Protein AF-A0A9D6V8T8-F1 (afdb_monomer)

Foldseek 3Di:
DDCPDPQVVLLVVLLVVLVVVLVVLVVVLVPDDPVSVVVSVVSNVVSVVVNVCSVVVCWGDDDPRDDTDNDPPDDPPVPVPVPPDDD

Structure (mmCIF, N/CA/C/O backbone):
data_AF-A0A9D6V8T8-F1
#
_entry.id   AF-A0A9D6V8T8-F1
#
loop_
_atom_site.group_PDB
_atom_site.id
_atom_site.type_symbol
_atom_site.label_atom_id
_atom_site.label_alt_id
_atom_site.label_comp_id
_atom_site.label_asym_id
_atom_site.label_entity_id
_atom_site.label_seq_id
_atom_site.pdbx_PDB_ins_code
_atom_site.Cartn_x
_atom_site.Cartn_y
_atom_site.Cartn_z
_atom_site.occupancy
_atom_site.B_iso_or_equiv
_atom_site.auth_seq_id
_atom_site.auth_comp_id
_atom_site.auth_asym_id
_atom_site.auth_atom_id
_atom_site.pdbx_PDB_model_num
ATOM 1 N N . MET A 1 1 ? -30.009 -3.162 16.020 1.00 39.19 1 MET A N 1
ATOM 2 C CA . MET A 1 1 ? -29.250 -2.832 14.794 1.00 39.19 1 MET A CA 1
ATOM 3 C C . MET A 1 1 ? -27.785 -2.763 15.172 1.00 39.19 1 MET A C 1
ATOM 5 O O . MET A 1 1 ? -27.442 -1.991 16.055 1.00 39.19 1 MET A O 1
ATOM 9 N N . LYS A 1 2 ? -26.959 -3.653 14.616 1.00 43.72 2 LYS A N 1
ATOM 10 C CA . LYS A 1 2 ? -25.527 -3.720 14.921 1.00 43.72 2 LYS A CA 1
ATOM 11 C C . LYS A 1 2 ? -24.843 -2.504 14.298 1.00 43.72 2 LYS A C 1
ATOM 13 O O . LYS A 1 2 ? -24.794 -2.408 13.077 1.00 43.72 2 LYS A O 1
ATOM 18 N N . ILE A 1 3 ? -24.301 -1.620 15.128 1.00 47.66 3 ILE A N 1
ATOM 19 C CA . ILE A 1 3 ? -23.223 -0.714 14.731 1.00 47.66 3 ILE A CA 1
ATOM 20 C C . ILE A 1 3 ? -21.993 -1.620 14.541 1.00 47.66 3 ILE A C 1
ATOM 22 O O . ILE A 1 3 ? -21.163 -1.749 15.431 1.00 47.66 3 ILE A O 1
ATOM 26 N N . ILE A 1 4 ? -21.949 -2.362 13.427 1.00 51.72 4 ILE A N 1
ATOM 27 C CA . ILE A 1 4 ? -20.678 -2.791 12.828 1.00 51.72 4 ILE A CA 1
ATOM 28 C C . ILE A 1 4 ? -20.079 -1.463 12.397 1.00 51.72 4 ILE A C 1
ATOM 30 O O . ILE 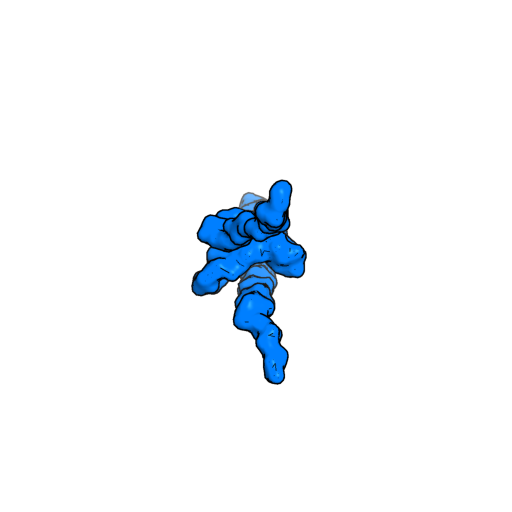A 1 4 ? -20.590 -0.795 11.499 1.00 51.72 4 ILE A O 1
ATOM 34 N N . SER A 1 5 ? -19.199 -0.985 13.264 1.00 63.41 5 SER A N 1
ATOM 35 C CA . SER A 1 5 ? -18.886 0.421 13.459 1.00 63.41 5 SER A CA 1
ATOM 36 C C . SER A 1 5 ? -18.350 1.022 12.168 1.00 63.41 5 SER A C 1
ATOM 38 O O . SER A 1 5 ? -17.600 0.367 11.450 1.00 63.41 5 SER A O 1
ATOM 40 N N . ASP A 1 6 ? -18.698 2.275 11.881 1.00 74.56 6 ASP A N 1
ATOM 41 C CA . ASP A 1 6 ? -18.083 3.107 10.833 1.00 74.56 6 ASP A CA 1
ATOM 42 C C . ASP A 1 6 ? -16.548 2.913 10.770 1.00 74.56 6 ASP A C 1
ATOM 44 O O . ASP A 1 6 ? -15.941 2.868 9.702 1.00 74.56 6 ASP A O 1
ATOM 48 N N . TYR A 1 7 ? -15.933 2.643 11.924 1.00 74.12 7 TYR A N 1
ATOM 49 C CA . TYR A 1 7 ? -14.540 2.237 12.066 1.00 74.12 7 TYR A CA 1
ATOM 50 C C . TYR A 1 7 ? -14.143 0.936 11.338 1.00 74.12 7 TYR A C 1
ATOM 52 O O . TYR A 1 7 ? -13.160 0.926 10.604 1.00 74.12 7 TYR A O 1
ATOM 60 N N . GLU A 1 8 ? -14.879 -0.165 11.514 1.00 78.50 8 GLU A N 1
ATOM 61 C CA . GLU A 1 8 ? -14.565 -1.456 10.878 1.00 78.50 8 GLU A CA 1
ATOM 62 C C . GLU A 1 8 ? -14.669 -1.358 9.352 1.00 78.50 8 GLU A C 1
ATOM 64 O O . GLU A 1 8 ? -13.839 -1.912 8.631 1.00 78.50 8 GLU A O 1
ATOM 69 N N . SER A 1 9 ? -15.639 -0.581 8.859 1.00 82.69 9 SER A N 1
ATOM 70 C CA . SER A 1 9 ? -15.797 -0.310 7.425 1.00 82.69 9 SER A CA 1
ATOM 71 C C . SER A 1 9 ? -14.640 0.527 6.867 1.00 82.69 9 SER A C 1
ATOM 73 O O . SER A 1 9 ? -14.147 0.243 5.775 1.00 82.69 9 SER A O 1
ATOM 75 N N . LYS A 1 10 ? -14.155 1.520 7.625 1.00 81.06 10 LYS A N 1
ATOM 76 C CA . LYS A 1 10 ? -12.965 2.310 7.263 1.00 81.06 10 LYS A CA 1
ATOM 77 C C . LYS A 1 10 ? -11.696 1.462 7.236 1.00 81.06 10 LYS A C 1
ATOM 79 O O . LYS A 1 10 ? -10.915 1.564 6.292 1.00 81.06 10 LYS A O 1
ATOM 84 N N . VAL A 1 11 ? -11.511 0.593 8.231 1.00 83.25 11 VAL A N 1
ATOM 85 C CA . VAL A 1 11 ? -10.385 -0.352 8.280 1.00 83.25 11 VAL A CA 1
ATOM 86 C C . VAL A 1 11 ? -10.406 -1.286 7.068 1.00 83.25 11 VAL A C 1
ATOM 88 O O . VAL A 1 11 ? -9.383 -1.440 6.402 1.00 83.25 11 VAL A O 1
ATOM 91 N N . ASP A 1 12 ? -11.559 -1.872 6.738 1.00 86.19 12 ASP A N 1
ATOM 92 C CA . ASP A 1 12 ? -11.693 -2.747 5.567 1.00 86.19 12 ASP A CA 1
ATOM 93 C C . ASP A 1 12 ? -11.432 -1.994 4.248 1.00 86.19 12 ASP A C 1
ATOM 95 O O . ASP A 1 12 ? -10.735 -2.497 3.362 1.00 86.19 12 ASP A O 1
ATOM 99 N N . GLY A 1 13 ? -11.914 -0.751 4.135 1.00 86.50 13 GLY A N 1
ATOM 100 C CA . GLY A 1 13 ? -11.637 0.131 2.998 1.00 86.50 13 GLY A CA 1
ATOM 101 C C . GLY A 1 13 ? -10.144 0.413 2.805 1.00 86.50 13 GLY A C 1
ATOM 102 O O . GLY A 1 13 ? -9.625 0.266 1.697 1.00 86.50 13 GLY A O 1
ATOM 103 N N . LEU A 1 14 ? -9.432 0.745 3.884 1.00 85.62 14 LEU A N 1
ATOM 104 C CA . LEU A 1 14 ? -7.981 0.959 3.870 1.00 85.62 14 LEU A CA 1
ATOM 105 C C . LEU A 1 14 ? -7.209 -0.301 3.470 1.00 85.62 14 LEU A C 1
ATOM 107 O O . LEU A 1 14 ? -6.332 -0.250 2.608 1.00 85.62 14 LEU A O 1
ATOM 111 N N . ILE A 1 15 ? -7.574 -1.453 4.037 1.00 88.69 15 ILE A N 1
ATOM 112 C CA . ILE A 1 15 ? -6.950 -2.738 3.699 1.00 88.69 15 ILE A CA 1
ATOM 113 C C . ILE A 1 15 ? -7.116 -3.045 2.206 1.00 88.69 15 ILE A C 1
ATOM 115 O O . ILE A 1 15 ? -6.162 -3.485 1.561 1.00 88.69 15 ILE A O 1
ATOM 119 N N . LYS A 1 16 ? -8.301 -2.791 1.635 1.00 90.81 16 LYS A N 1
ATOM 120 C CA . LYS A 1 16 ? -8.556 -2.961 0.196 1.00 90.81 16 LYS A CA 1
ATOM 121 C C . LYS A 1 16 ? -7.695 -2.030 -0.656 1.00 90.81 16 LYS A C 1
ATOM 123 O O . LYS A 1 16 ? -7.109 -2.502 -1.629 1.00 90.81 16 LYS A O 1
ATOM 128 N N . LYS A 1 17 ? -7.567 -0.753 -0.276 1.00 90.19 17 LYS A N 1
ATOM 129 C CA . LYS A 1 17 ? -6.701 0.220 -0.967 1.00 90.19 17 LYS A CA 1
ATOM 130 C C . LYS A 1 17 ? -5.238 -0.235 -0.971 1.00 90.19 17 LYS A C 1
ATOM 132 O O . LYS A 1 17 ? -4.619 -0.283 -2.032 1.00 90.19 17 LYS A O 1
ATOM 137 N N . TRP A 1 18 ? -4.698 -0.651 0.177 1.00 92.19 18 TRP A N 1
ATOM 138 C CA . TRP A 1 18 ? -3.318 -1.145 0.242 1.00 92.19 18 TRP A CA 1
ATOM 139 C C . TRP A 1 18 ? -3.110 -2.438 -0.536 1.00 92.19 18 TRP A C 1
ATOM 141 O O . TRP A 1 18 ? -2.090 -2.571 -1.202 1.00 92.19 18 TRP A O 1
ATOM 151 N N . ASN A 1 19 ? -4.063 -3.373 -0.507 1.00 93.94 19 ASN A N 1
ATOM 152 C CA . ASN A 1 19 ? -3.970 -4.587 -1.321 1.00 93.94 19 ASN A CA 1
ATOM 153 C C . ASN A 1 19 ? -3.925 -4.253 -2.820 1.00 93.94 19 ASN A C 1
ATOM 155 O O . ASN A 1 19 ? -3.056 -4.765 -3.522 1.00 93.94 19 ASN A O 1
ATOM 159 N N . ALA A 1 20 ? -4.791 -3.350 -3.293 1.00 94.94 20 ALA A N 1
ATOM 160 C CA . ALA A 1 20 ? -4.783 -2.905 -4.685 1.00 94.94 20 ALA A CA 1
ATOM 161 C C . ALA A 1 20 ? -3.442 -2.253 -5.067 1.00 94.94 20 ALA A C 1
ATOM 163 O O . ALA A 1 20 ? -2.868 -2.578 -6.107 1.00 94.94 20 ALA A O 1
ATOM 164 N N . ARG A 1 21 ? -2.893 -1.400 -4.192 1.00 94.44 21 ARG A N 1
ATOM 165 C CA . ARG A 1 21 ? -1.588 -0.766 -4.415 1.00 94.44 21 ARG A CA 1
ATOM 166 C C . ARG A 1 21 ? -0.441 -1.779 -4.425 1.00 94.44 21 ARG A C 1
ATOM 168 O O . ARG A 1 21 ? 0.426 -1.705 -5.287 1.00 94.44 21 ARG A O 1
ATOM 175 N N . ILE A 1 22 ? -0.442 -2.761 -3.520 1.00 95.31 22 ILE A N 1
ATOM 176 C CA . ILE A 1 22 ? 0.554 -3.846 -3.509 1.00 95.31 22 ILE A CA 1
ATOM 177 C C . ILE A 1 22 ? 0.524 -4.618 -4.835 1.00 95.31 22 ILE A C 1
ATOM 179 O O . ILE A 1 22 ? 1.582 -4.910 -5.396 1.00 95.31 22 ILE A O 1
ATOM 183 N N . GLU A 1 23 ? -0.661 -4.946 -5.353 1.00 96.69 23 GLU A N 1
ATOM 184 C CA . GLU A 1 23 ? -0.805 -5.645 -6.635 1.00 96.69 23 GLU A CA 1
ATOM 185 C C . GLU A 1 23 ? -0.288 -4.818 -7.819 1.00 96.69 23 GLU A C 1
ATOM 187 O O . GLU A 1 23 ? 0.369 -5.363 -8.713 1.00 96.69 23 GLU A O 1
ATOM 192 N N . GLU A 1 24 ? -0.553 -3.512 -7.821 1.00 96.25 24 GLU A N 1
ATOM 193 C CA . GLU A 1 24 ? -0.045 -2.569 -8.817 1.00 96.25 24 GLU A CA 1
ATOM 194 C C . GLU A 1 24 ? 1.489 -2.504 -8.795 1.00 96.25 24 GLU A C 1
ATOM 196 O O . GLU A 1 24 ? 2.126 -2.830 -9.798 1.00 96.25 24 GLU A O 1
ATOM 201 N N . LEU A 1 25 ? 2.095 -2.2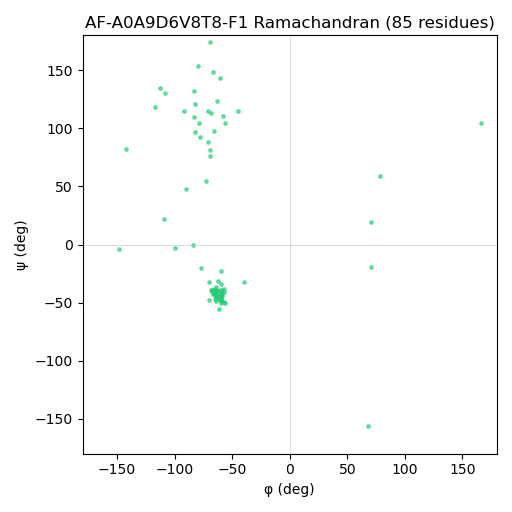19 -7.638 1.00 95.19 25 LEU A N 1
ATOM 202 C CA . LEU A 1 25 ? 3.554 -2.164 -7.473 1.00 95.19 25 LEU A CA 1
ATOM 203 C C . LEU A 1 25 ? 4.220 -3.497 -7.836 1.00 95.19 25 LEU A C 1
ATOM 205 O O . LEU A 1 25 ? 5.264 -3.537 -8.488 1.00 95.19 25 LEU A O 1
ATOM 209 N N . THR A 1 26 ? 3.593 -4.616 -7.462 1.00 95.00 26 THR A N 1
ATOM 210 C CA . THR A 1 26 ? 4.079 -5.954 -7.821 1.00 95.00 26 THR A CA 1
ATOM 211 C C . THR A 1 26 ? 4.108 -6.130 -9.337 1.00 95.00 26 THR A C 1
ATOM 213 O O . THR A 1 26 ? 5.049 -6.722 -9.870 1.00 95.00 26 THR A O 1
ATOM 216 N N . ARG A 1 27 ? 3.107 -5.610 -10.055 1.00 96.31 27 ARG A N 1
ATOM 217 C CA . ARG A 1 27 ? 3.032 -5.666 -11.518 1.00 96.31 27 ARG A CA 1
ATOM 218 C C . ARG A 1 27 ? 4.075 -4.765 -12.170 1.00 96.31 27 ARG A C 1
ATOM 220 O O . ARG A 1 2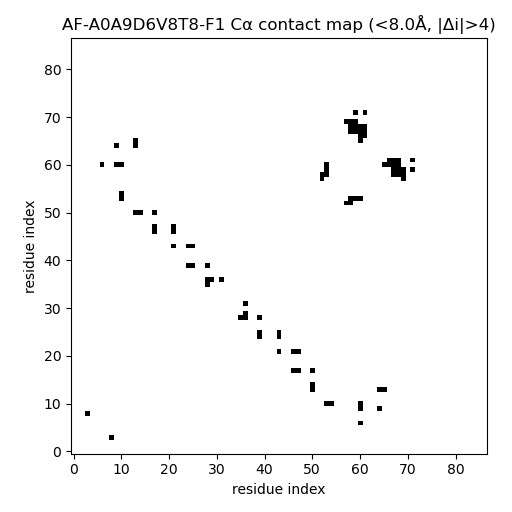7 ? 4.790 -5.238 -13.050 1.00 96.31 27 ARG A O 1
ATOM 227 N N . GLU A 1 28 ? 4.197 -3.522 -11.718 1.00 94.19 28 GLU A N 1
ATOM 228 C CA . GLU A 1 28 ? 5.181 -2.562 -12.230 1.00 94.19 28 GLU A CA 1
ATOM 229 C C . GLU A 1 28 ? 6.621 -3.058 -12.035 1.00 94.19 28 GLU A C 1
ATOM 231 O O . GLU A 1 28 ? 7.441 -3.001 -12.956 1.00 94.19 28 GLU A O 1
ATOM 236 N N . SER A 1 29 ? 6.911 -3.662 -10.878 1.00 94.50 29 SER A N 1
ATOM 237 C CA . SER A 1 29 ? 8.249 -4.169 -10.551 1.00 94.50 29 SER A CA 1
ATOM 238 C C . SER A 1 29 ? 8.770 -5.229 -11.529 1.00 94.50 29 SER A C 1
ATOM 240 O O . SER A 1 29 ? 9.984 -5.403 -11.670 1.00 94.50 29 SER A O 1
ATOM 242 N N . ARG A 1 30 ? 7.881 -5.922 -12.259 1.00 94.44 30 ARG A N 1
ATOM 243 C CA . ARG A 1 30 ? 8.258 -6.944 -13.254 1.00 94.44 30 ARG A CA 1
ATOM 244 C C . ARG A 1 30 ? 9.085 -6.362 -14.395 1.00 94.44 30 ARG A C 1
ATOM 246 O O . ARG A 1 30 ? 9.947 -7.062 -14.923 1.00 94.44 30 ARG A O 1
ATOM 253 N N . HIS A 1 31 ? 8.844 -5.099 -14.735 1.00 93.44 31 HIS A N 1
ATOM 254 C CA . HIS A 1 31 ? 9.514 -4.394 -15.827 1.00 93.44 31 HIS A CA 1
ATOM 255 C C . HIS A 1 31 ? 10.654 -3.487 -15.345 1.00 93.44 31 HIS A C 1
ATOM 257 O O . HIS A 1 31 ? 11.360 -2.896 -16.159 1.00 93.44 31 HIS A O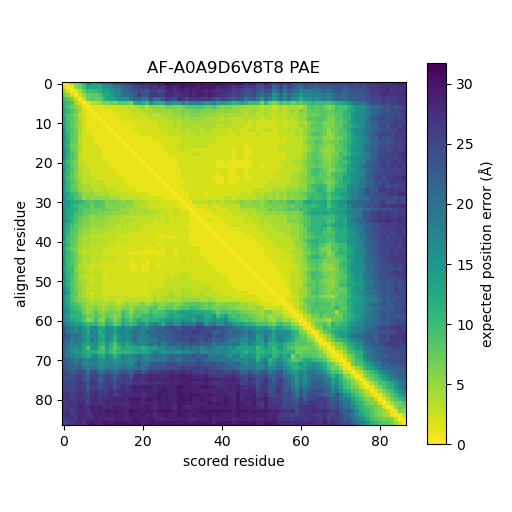 1
ATOM 263 N N . ALA A 1 32 ? 10.857 -3.387 -14.032 1.00 93.50 32 ALA A N 1
ATOM 264 C CA . ALA A 1 32 ? 11.868 -2.526 -13.448 1.00 93.50 32 ALA A CA 1
ATOM 265 C C . ALA A 1 32 ? 13.275 -3.142 -13.508 1.00 93.50 32 ALA A C 1
ATOM 267 O O . ALA A 1 32 ? 13.464 -4.364 -13.482 1.00 93.50 32 ALA A O 1
ATOM 268 N N . ASN A 1 33 ? 14.285 -2.273 -13.519 1.00 94.88 33 ASN A N 1
ATOM 269 C CA . ASN A 1 33 ? 15.672 -2.667 -13.277 1.00 94.88 33 ASN A CA 1
ATOM 270 C C . ASN A 1 33 ? 15.874 -3.080 -11.799 1.00 94.88 33 ASN A C 1
ATOM 272 O O . ASN A 1 33 ? 14.961 -2.977 -10.980 1.00 94.88 33 ASN A O 1
ATOM 276 N N . GLN A 1 34 ? 17.063 -3.574 -11.436 1.00 93.75 34 GLN A N 1
ATOM 277 C CA . GLN A 1 34 ? 17.325 -4.055 -10.069 1.00 93.75 34 GLN A CA 1
ATOM 278 C C . GLN A 1 34 ? 17.082 -2.992 -8.985 1.00 93.75 34 GLN A C 1
ATOM 280 O O . GLN A 1 34 ? 16.506 -3.308 -7.946 1.00 93.75 34 GLN A O 1
ATOM 285 N N . GLU A 1 35 ? 17.480 -1.742 -9.225 1.00 94.25 35 GLU A N 1
ATOM 286 C CA . GLU A 1 35 ? 17.266 -0.652 -8.269 1.00 94.25 35 GLU A CA 1
ATOM 287 C C . GLU A 1 35 ? 15.774 -0.332 -8.106 1.00 94.25 35 GLU A C 1
ATOM 289 O O . GLU A 1 35 ? 15.286 -0.192 -6.986 1.00 94.25 35 GLU A O 1
ATOM 294 N N . GLY A 1 36 ? 15.024 -0.293 -9.210 1.00 92.38 36 GLY A N 1
ATOM 295 C CA . GLY A 1 36 ? 13.576 -0.115 -9.189 1.00 92.38 36 GLY A CA 1
ATOM 296 C C . GLY A 1 36 ? 12.879 -1.251 -8.446 1.00 92.38 36 GLY A C 1
ATOM 297 O O . GLY A 1 36 ? 12.055 -0.994 -7.576 1.00 92.38 36 GLY A O 1
ATOM 298 N N . LYS A 1 37 ? 13.273 -2.509 -8.691 1.00 93.06 37 LYS A N 1
ATOM 299 C CA . LYS A 1 37 ? 12.756 -3.671 -7.946 1.00 93.06 37 LYS A CA 1
ATOM 300 C C . LYS A 1 37 ? 12.973 -3.544 -6.439 1.00 93.06 37 LYS A C 1
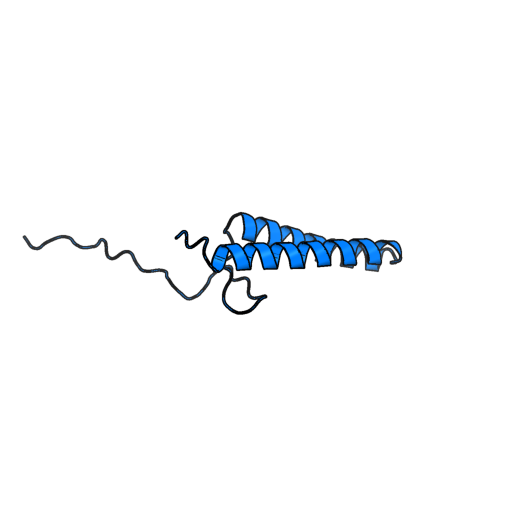ATOM 302 O O . LYS A 1 37 ? 12.085 -3.917 -5.680 1.00 93.06 37 LYS A O 1
ATOM 307 N N . LYS A 1 38 ? 14.118 -3.002 -6.006 1.00 94.56 38 LYS A N 1
ATOM 308 C CA . LYS A 1 38 ? 14.392 -2.752 -4.586 1.00 94.56 38 LYS A CA 1
ATOM 309 C C . LYS A 1 38 ? 13.433 -1.709 -4.002 1.00 94.56 38 LYS A C 1
ATOM 311 O O . LYS A 1 38 ? 12.833 -1.977 -2.968 1.00 94.56 38 LYS A O 1
ATOM 316 N N . LYS A 1 39 ? 13.228 -0.583 -4.694 1.00 94.31 39 LYS A N 1
ATOM 317 C CA . LYS A 1 39 ? 12.282 0.468 -4.269 1.00 94.31 39 LYS A CA 1
ATOM 318 C C . LYS A 1 39 ? 10.849 -0.064 -4.170 1.00 94.31 39 LYS A C 1
ATOM 320 O O . LYS A 1 39 ? 10.188 0.142 -3.159 1.00 94.31 39 LYS A O 1
ATOM 325 N N . TYR A 1 40 ? 10.411 -0.835 -5.168 1.00 93.00 40 TYR A N 1
ATOM 326 C CA . TYR A 1 40 ? 9.107 -1.502 -5.140 1.00 93.00 40 TYR A CA 1
ATOM 327 C C . TYR A 1 40 ? 8.969 -2.462 -3.954 1.00 93.00 40 TYR A C 1
ATOM 329 O O . TYR A 1 40 ? 7.936 -2.471 -3.290 1.00 93.00 40 TYR A O 1
ATOM 337 N N . ALA A 1 41 ? 10.001 -3.259 -3.659 1.00 93.62 41 ALA A N 1
ATOM 338 C CA . ALA A 1 41 ? 9.980 -4.184 -2.529 1.00 93.62 41 ALA A CA 1
ATOM 339 C C . ALA A 1 41 ? 9.900 -3.460 -1.173 1.00 93.62 41 ALA A C 1
ATOM 341 O O . ALA A 1 41 ? 9.184 -3.921 -0.284 1.00 93.62 41 ALA A O 1
ATOM 342 N N . GLU A 1 42 ? 10.596 -2.331 -1.021 1.00 95.25 42 GLU A N 1
ATOM 343 C CA . GLU A 1 42 ? 10.534 -1.489 0.181 1.00 95.25 42 GLU A CA 1
ATOM 344 C C . GLU A 1 42 ? 9.124 -0.905 0.383 1.00 95.25 42 GLU A C 1
ATOM 346 O O . GLU A 1 42 ? 8.554 -1.050 1.465 1.00 95.25 42 GLU A O 1
ATOM 351 N N . GLU A 1 43 ? 8.519 -0.330 -0.663 1.00 94.31 43 GLU A N 1
ATOM 352 C CA . GLU A 1 43 ? 7.158 0.229 -0.603 1.00 94.31 43 GLU A CA 1
ATOM 353 C C . GLU A 1 43 ? 6.105 -0.855 -0.319 1.00 94.31 43 GLU A C 1
ATOM 355 O O . GLU A 1 43 ? 5.261 -0.692 0.565 1.00 94.31 43 GLU A O 1
ATOM 360 N N . ILE A 1 44 ? 6.189 -2.009 -0.991 1.00 93.94 44 ILE A N 1
ATOM 361 C CA . ILE A 1 44 ? 5.305 -3.154 -0.724 1.00 93.94 44 ILE A CA 1
ATOM 362 C C . ILE A 1 44 ? 5.452 -3.628 0.727 1.00 93.94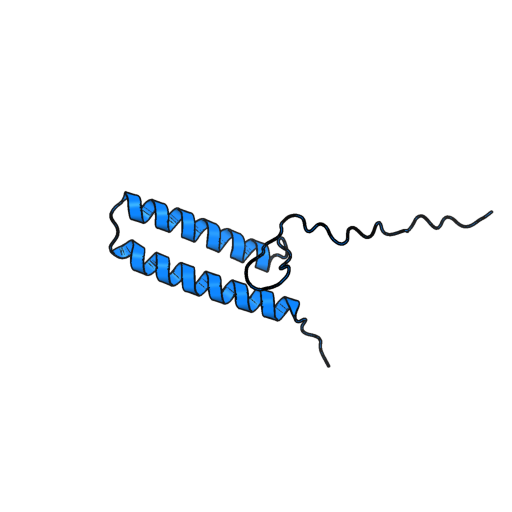 44 ILE A C 1
ATOM 364 O O . ILE A 1 44 ? 4.449 -3.900 1.389 1.00 93.94 44 ILE A O 1
ATOM 368 N N . GLY A 1 45 ? 6.683 -3.715 1.240 1.00 92.62 45 GLY A N 1
ATOM 369 C CA . GLY A 1 45 ? 6.950 -4.104 2.623 1.00 92.62 45 GLY A CA 1
ATOM 370 C C . GLY A 1 45 ? 6.290 -3.164 3.634 1.00 92.62 45 GLY A C 1
ATOM 371 O O . GLY A 1 45 ? 5.656 -3.633 4.581 1.00 92.62 45 GLY A O 1
ATOM 372 N N . LEU A 1 46 ? 6.369 -1.850 3.397 1.00 91.62 46 LEU A N 1
ATOM 373 C CA . LEU A 1 46 ? 5.700 -0.835 4.216 1.00 91.62 46 LEU A CA 1
ATOM 374 C C . LEU A 1 46 ? 4.175 -1.002 4.196 1.00 91.62 46 LEU A C 1
ATOM 376 O O . LEU A 1 46 ? 3.544 -1.018 5.253 1.00 91.62 46 LEU A O 1
ATOM 380 N N . LEU A 1 47 ? 3.581 -1.195 3.015 1.00 91.31 47 LEU A N 1
ATOM 381 C CA . LEU A 1 47 ? 2.135 -1.390 2.869 1.00 91.31 47 LEU A CA 1
ATOM 382 C C . LEU A 1 47 ? 1.646 -2.663 3.571 1.00 91.31 47 LEU A C 1
ATOM 384 O O . LEU A 1 47 ? 0.604 -2.644 4.228 1.00 91.31 47 LEU A O 1
ATOM 388 N N . ILE A 1 48 ? 2.405 -3.761 3.487 1.00 90.75 48 ILE A N 1
ATOM 389 C CA . ILE A 1 48 ? 2.100 -4.999 4.216 1.00 90.75 48 ILE A CA 1
ATOM 390 C C . ILE A 1 48 ? 2.185 -4.761 5.728 1.00 90.75 48 ILE A C 1
ATOM 392 O O . ILE A 1 48 ? 1.286 -5.182 6.457 1.00 90.75 48 ILE A O 1
ATOM 396 N N . GLY A 1 49 ? 3.227 -4.070 6.199 1.00 89.50 49 GLY A N 1
ATOM 397 C CA . GLY A 1 49 ? 3.391 -3.724 7.612 1.00 89.50 49 GLY A CA 1
ATOM 398 C C . GLY A 1 49 ? 2.207 -2.923 8.152 1.00 89.50 49 GLY A C 1
ATOM 399 O O . GLY A 1 49 ? 1.610 -3.310 9.159 1.00 89.50 49 GLY A O 1
ATOM 400 N N . ASN A 1 50 ? 1.809 -1.872 7.432 1.00 86.88 50 ASN A N 1
ATOM 401 C CA . ASN A 1 50 ? 0.651 -1.044 7.765 1.00 86.88 50 ASN A CA 1
ATOM 402 C C . ASN A 1 50 ? -0.641 -1.867 7.789 1.00 86.88 50 ASN A C 1
ATOM 404 O O . ASN A 1 50 ? -1.377 -1.833 8.773 1.00 86.88 50 ASN A O 1
ATOM 408 N N . ARG A 1 51 ? -0.873 -2.694 6.763 1.00 88.75 51 ARG A N 1
ATOM 409 C CA . ARG A 1 51 ? -2.046 -3.574 6.683 1.00 88.75 51 ARG A CA 1
ATOM 410 C C . ARG A 1 51 ? -2.163 -4.504 7.885 1.00 88.75 51 ARG A C 1
ATOM 412 O O . ARG A 1 51 ? -3.235 -4.607 8.480 1.00 88.75 51 ARG A O 1
ATOM 419 N N . GLU A 1 52 ? -1.086 -5.201 8.235 1.00 88.81 52 GLU A N 1
ATOM 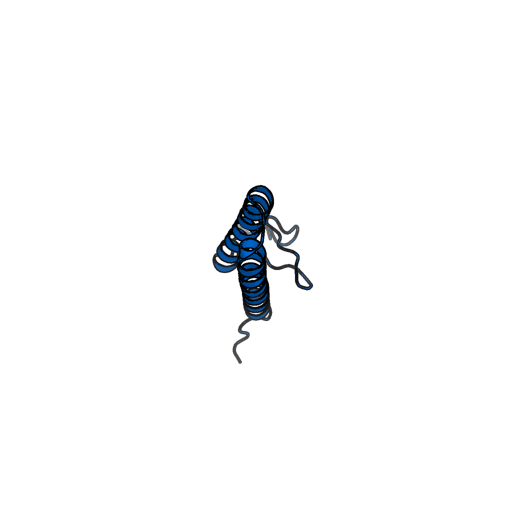420 C CA . GLU A 1 52 ? -1.102 -6.151 9.350 1.00 88.81 52 GLU A CA 1
ATOM 421 C C . GLU A 1 52 ? -1.261 -5.446 10.698 1.00 88.81 52 GLU A C 1
ATOM 423 O O . GLU A 1 52 ? -2.005 -5.917 11.558 1.00 88.81 52 GLU A O 1
ATOM 428 N N . ALA A 1 53 ? -0.617 -4.296 10.880 1.00 85.62 53 ALA A N 1
ATOM 429 C CA . ALA A 1 53 ? -0.741 -3.518 12.100 1.00 85.62 53 ALA A CA 1
ATOM 430 C C . ALA A 1 53 ? -2.154 -2.932 12.278 1.00 85.62 53 ALA A C 1
ATOM 432 O O . ALA A 1 53 ? -2.714 -3.036 13.369 1.00 85.62 53 ALA A O 1
ATOM 433 N N . THR A 1 54 ? -2.791 -2.423 11.218 1.00 85.56 54 THR A N 1
ATOM 434 C CA . THR A 1 54 ? -4.192 -1.969 11.267 1.00 85.56 54 THR A CA 1
ATOM 435 C C . THR A 1 54 ? -5.150 -3.130 11.534 1.00 85.56 54 THR A C 1
ATOM 437 O O . THR A 1 54 ? -6.027 -3.005 12.385 1.00 85.56 54 THR A O 1
ATOM 440 N N . ARG A 1 55 ? -4.955 -4.300 10.900 1.00 83.06 55 ARG A N 1
ATOM 441 C CA . ARG A 1 55 ? -5.760 -5.511 11.183 1.00 83.06 55 ARG A CA 1
ATOM 442 C C . ARG A 1 55 ? -5.666 -5.965 12.636 1.00 83.06 55 ARG A C 1
ATOM 444 O O . ARG A 1 55 ? -6.633 -6.498 13.169 1.00 83.06 55 ARG A O 1
ATOM 451 N N . ARG A 1 56 ? -4.504 -5.781 13.261 1.00 84.56 56 ARG A N 1
ATOM 452 C CA . ARG A 1 56 ? -4.257 -6.115 14.672 1.00 84.56 56 ARG A CA 1
ATOM 453 C C . ARG A 1 56 ? -4.698 -5.012 15.638 1.00 84.56 56 ARG A C 1
ATOM 455 O O . ARG A 1 56 ? -4.532 -5.183 16.840 1.00 84.56 56 ARG A O 1
ATOM 462 N N . GLY A 1 57 ? -5.231 -3.896 15.134 1.00 79.81 57 GLY A N 1
ATOM 463 C CA . GLY A 1 57 ? -5.646 -2.753 15.948 1.00 79.81 57 GLY A CA 1
ATOM 464 C C . GLY A 1 57 ? -4.485 -1.961 16.557 1.00 79.81 57 GLY A C 1
ATOM 465 O O . GLY A 1 57 ? -4.695 -1.232 17.519 1.00 79.81 57 GLY A O 1
ATOM 466 N N . LEU A 1 58 ? -3.267 -2.100 16.020 1.00 78.88 58 LEU A N 1
ATOM 467 C CA . LEU A 1 58 ? -2.081 -1.361 16.479 1.00 78.88 58 LEU A CA 1
ATOM 468 C C . LEU A 1 58 ? -2.061 0.089 15.976 1.00 78.88 58 LEU A C 1
ATOM 470 O O . LEU A 1 58 ? -1.381 0.929 16.555 1.00 78.88 58 LEU A O 1
ATOM 474 N N . PHE A 1 59 ? -2.810 0.381 14.912 1.00 75.56 59 PHE A N 1
ATOM 475 C CA . PHE A 1 59 ? -3.055 1.732 14.419 1.00 75.56 59 PHE A CA 1
ATOM 476 C C . PHE A 1 59 ? -4.525 2.094 14.618 1.00 75.56 59 PHE A C 1
ATOM 478 O O . PHE A 1 59 ? -5.407 1.308 14.256 1.00 75.56 59 PHE A O 1
ATOM 485 N N . ARG A 1 60 ? -4.790 3.303 15.124 1.00 67.81 60 ARG A N 1
ATOM 486 C CA . ARG A 1 60 ? -6.117 3.921 15.013 1.00 67.81 60 ARG A CA 1
ATOM 487 C C . ARG A 1 60 ? -6.228 4.596 13.649 1.00 67.81 60 ARG A C 1
ATOM 489 O O . ARG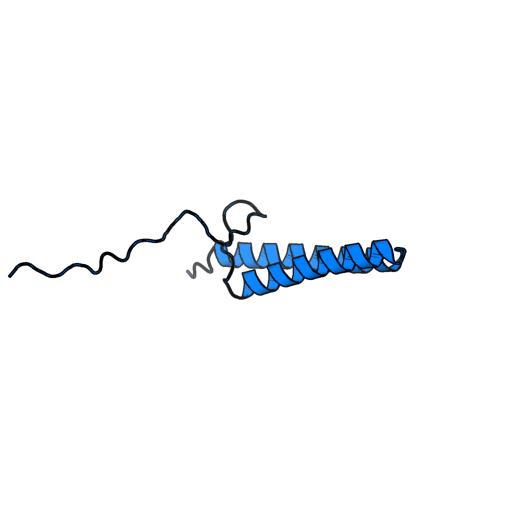 A 1 60 ? -5.332 5.332 13.238 1.00 67.81 60 ARG A O 1
ATOM 496 N N . VAL A 1 61 ? -7.340 4.340 12.969 1.00 65.94 61 VAL A N 1
ATOM 497 C CA . VAL A 1 61 ? -7.734 5.057 11.752 1.00 65.94 61 VAL A CA 1
ATOM 498 C C . VAL A 1 61 ? -8.432 6.346 12.174 1.00 65.94 61 VAL A C 1
ATOM 500 O O . VAL A 1 61 ? -9.526 6.294 12.738 1.00 65.94 61 VAL A O 1
ATOM 503 N N . VAL A 1 62 ? -7.789 7.490 11.948 1.00 59.69 62 VAL A N 1
ATOM 504 C CA . VAL A 1 62 ? -8.321 8.811 12.313 1.00 59.69 62 VAL A CA 1
ATOM 505 C C . VAL A 1 62 ? -8.725 9.540 11.033 1.00 59.69 62 VAL A C 1
ATOM 507 O O . VAL A 1 62 ? -7.955 9.596 10.087 1.00 59.69 62 VAL A O 1
ATOM 510 N N . GLY A 1 63 ? -9.936 10.098 10.981 1.00 59.12 63 GLY A N 1
ATOM 511 C CA . GLY A 1 63 ? -10.338 10.998 9.892 1.00 59.12 63 GLY A CA 1
ATOM 512 C C . GLY A 1 63 ? -10.505 10.372 8.497 1.00 59.12 63 GLY A C 1
ATOM 513 O O . GLY A 1 63 ? -10.848 9.196 8.345 1.00 59.12 63 GLY A O 1
ATOM 514 N N . SER A 1 64 ? -10.378 11.233 7.481 1.00 49.25 64 SER A N 1
ATOM 515 C CA . SER A 1 64 ? -10.597 10.929 6.068 1.00 49.25 64 SER A CA 1
ATOM 516 C C . SER A 1 64 ? -9.397 10.204 5.463 1.00 49.25 64 SER A C 1
ATOM 518 O O . SER A 1 64 ? -8.376 10.794 5.134 1.00 49.25 64 SER A O 1
ATOM 520 N N . ASP A 1 65 ? -9.606 8.911 5.274 1.00 50.88 65 ASP A N 1
ATOM 521 C CA . ASP A 1 65 ? -9.011 8.045 4.265 1.00 50.88 65 ASP A CA 1
ATOM 522 C C . ASP A 1 65 ? -7.534 7.643 4.312 1.00 50.88 65 ASP A C 1
ATOM 524 O O . ASP A 1 65 ? -7.266 6.615 3.695 1.00 50.88 65 ASP A O 1
ATOM 528 N N . GLU A 1 66 ? -6.602 8.305 5.010 1.00 52.47 66 GLU A N 1
ATOM 529 C CA . GLU A 1 66 ? -5.177 7.881 4.969 1.00 52.47 66 GLU A CA 1
ATOM 530 C C . GLU A 1 66 ? -4.352 8.121 6.251 1.00 52.47 66 GLU A C 1
ATOM 532 O O . GLU A 1 66 ? -3.211 7.659 6.335 1.00 52.47 66 GLU A O 1
ATOM 537 N N . ASP A 1 67 ? -4.908 8.754 7.288 1.00 56.00 67 ASP A N 1
ATOM 538 C CA . ASP A 1 67 ? -4.152 9.041 8.512 1.00 56.00 67 ASP A CA 1
ATOM 539 C C . ASP A 1 67 ? -4.114 7.826 9.456 1.00 56.00 67 ASP A C 1
ATOM 541 O O . ASP A 1 67 ? -5.021 7.564 10.256 1.00 56.00 67 ASP A O 1
ATOM 545 N N . LEU A 1 68 ? -3.017 7.066 9.365 1.00 59.03 68 LEU A N 1
ATOM 546 C CA . LEU A 1 68 ? -2.635 6.091 10.381 1.00 59.03 68 LEU A CA 1
ATOM 547 C C . LEU A 1 68 ? -1.906 6.784 11.516 1.00 59.03 68 LEU A C 1
ATOM 549 O O . LEU A 1 68 ? -0.831 7.354 11.332 1.00 59.03 68 LEU A O 1
ATOM 553 N N . CYS A 1 69 ? -2.450 6.665 12.720 1.00 62.09 69 CYS A N 1
ATOM 554 C CA . CYS A 1 69 ? -1.834 7.267 13.883 1.00 62.09 69 CYS A CA 1
ATOM 555 C C . CYS A 1 69 ? -1.418 6.194 14.896 1.00 62.09 69 CYS A C 1
ATOM 557 O O . CYS A 1 69 ? -2.252 5.446 15.413 1.00 62.09 69 CYS A O 1
ATOM 559 N N . LEU A 1 70 ? -0.106 6.124 15.163 1.00 52.44 70 LEU A N 1
ATOM 560 C CA . LEU A 1 70 ? 0.495 5.273 16.206 1.00 52.44 70 LEU A CA 1
ATOM 561 C C . LEU A 1 70 ? 0.155 5.771 17.613 1.00 52.44 70 LEU A C 1
ATOM 563 O O . LEU A 1 70 ? 0.055 4.981 18.544 1.00 52.44 70 LEU A O 1
ATOM 567 N N . VAL A 1 71 ? 0.002 7.089 17.764 1.00 51.66 71 VAL A N 1
ATOM 568 C CA . VAL A 1 71 ? -0.258 7.768 19.036 1.00 51.66 71 VAL A CA 1
ATOM 569 C C . VAL A 1 71 ? -1.233 8.908 18.752 1.00 51.66 71 VAL A C 1
ATOM 571 O O . VAL A 1 71 ? -0.822 10.042 18.525 1.00 51.66 71 VAL A O 1
ATOM 574 N N . CYS A 1 72 ? -2.532 8.608 18.677 1.00 54.53 72 CYS A N 1
ATOM 575 C CA . CYS A 1 72 ? -3.541 9.663 18.544 1.00 54.53 72 CYS A CA 1
ATOM 576 C C . CYS A 1 72 ? -3.492 10.544 19.799 1.00 54.53 72 CYS A C 1
ATOM 578 O O . CYS A 1 72 ? -3.685 10.004 20.892 1.00 54.53 72 CYS A O 1
ATOM 580 N N . PRO A 1 73 ? -3.296 11.870 19.702 1.00 50.56 73 PRO A N 1
ATOM 581 C CA . PRO A 1 73 ? -3.614 12.754 20.812 1.00 50.56 73 PRO A CA 1
ATOM 582 C C . PRO A 1 73 ? -5.144 12.816 20.937 1.00 50.56 73 PRO A C 1
ATOM 584 O O . PRO A 1 73 ? -5.802 13.631 20.299 1.00 50.56 73 PRO A O 1
ATOM 587 N N . GLY A 1 74 ? -5.721 11.886 21.700 1.00 50.47 74 GLY A N 1
ATOM 588 C CA . GLY A 1 74 ? -7.164 11.805 21.922 1.00 50.47 74 GLY A CA 1
ATOM 589 C C . GLY A 1 74 ? -7.589 10.474 22.535 1.00 50.47 74 GLY A C 1
ATOM 590 O O . GLY A 1 74 ? -7.653 9.466 21.834 1.00 50.47 74 GLY A O 1
ATOM 591 N N . GLU A 1 75 ? -7.904 10.528 23.832 1.00 44.91 75 GLU A N 1
ATOM 592 C CA . GLU A 1 75 ? -8.375 9.462 24.734 1.00 44.91 75 GLU A CA 1
ATOM 593 C C . GLU A 1 75 ? -7.306 8.499 25.271 1.00 44.91 75 GLU A C 1
ATOM 595 O O . GLU A 1 75 ? -7.417 7.278 25.190 1.00 44.91 75 GLU A O 1
ATOM 600 N N . ILE A 1 76 ? -6.320 9.063 25.970 1.00 48.22 76 ILE A N 1
ATOM 601 C CA . ILE A 1 76 ? -6.149 8.595 27.346 1.00 48.22 76 ILE A CA 1
ATOM 602 C C . ILE A 1 76 ? -7.263 9.315 28.109 1.00 48.22 76 ILE A C 1
ATOM 604 O O . ILE A 1 76 ? -7.078 10.464 28.498 1.00 48.22 76 ILE A O 1
ATOM 608 N N . GLU A 1 77 ? -8.441 8.709 28.262 1.00 41.56 77 GLU A N 1
ATOM 609 C CA . GLU A 1 77 ? -9.186 9.032 29.475 1.00 41.56 77 GLU A CA 1
ATOM 610 C C . GLU A 1 77 ? -8.351 8.420 30.602 1.00 41.56 77 GLU A C 1
ATOM 612 O O . GLU A 1 77 ? -8.179 7.193 30.624 1.00 41.56 77 GLU A O 1
ATOM 617 N N . PRO A 1 78 ? -7.743 9.216 31.502 1.00 45.44 78 PRO A N 1
ATOM 618 C CA . PRO A 1 78 ? -7.329 8.653 32.767 1.00 45.44 78 PRO A CA 1
ATOM 619 C C . PRO A 1 78 ? -8.615 8.109 33.373 1.00 45.44 78 PRO A C 1
ATOM 621 O O . PRO A 1 78 ? -9.536 8.861 33.674 1.00 45.44 78 PRO A O 1
ATOM 624 N N . ASN A 1 79 ? -8.713 6.787 33.453 1.00 42.12 79 ASN A N 1
ATOM 625 C CA . ASN A 1 79 ? -9.775 6.143 34.188 1.00 42.12 79 ASN A CA 1
ATOM 626 C C . ASN A 1 79 ? -9.683 6.718 35.606 1.00 42.12 79 ASN A C 1
ATOM 628 O O . ASN A 1 79 ? -8.745 6.404 36.342 1.00 42.12 79 ASN A O 1
ATOM 632 N N . ASP A 1 80 ? -10.603 7.622 35.940 1.00 51.41 80 ASP A N 1
ATOM 633 C CA . ASP A 1 80 ? -10.752 8.270 37.241 1.00 51.41 80 ASP A CA 1
ATOM 634 C C . ASP A 1 80 ? -11.318 7.252 38.244 1.00 51.41 80 ASP A C 1
ATOM 636 O O . ASP A 1 80 ? -12.359 7.403 38.879 1.00 51.41 80 ASP A O 1
ATOM 640 N N . SER A 1 81 ? -10.618 6.126 38.350 1.00 48.94 81 SER A N 1
ATOM 641 C CA . SER A 1 81 ? -10.784 5.125 39.391 1.00 48.94 81 SER A CA 1
ATOM 642 C C . SER A 1 81 ? -9.854 5.474 40.552 1.00 48.94 81 SER A C 1
ATOM 644 O O . SER A 1 81 ? -9.109 4.640 41.055 1.00 48.94 81 SER A O 1
ATOM 646 N N . GLY A 1 82 ? -9.889 6.745 40.952 1.00 45.22 82 GLY A N 1
ATOM 647 C CA . GLY A 1 82 ? -9.365 7.251 42.213 1.00 45.22 82 GLY A CA 1
ATOM 648 C C . GLY A 1 82 ? -10.486 7.654 43.167 1.00 45.22 82 GLY A C 1
ATOM 649 O O . GLY A 1 82 ? -10.260 8.449 44.072 1.00 45.22 82 GLY A O 1
ATOM 650 N N . LYS A 1 83 ? -11.702 7.125 42.979 1.00 45.22 83 LY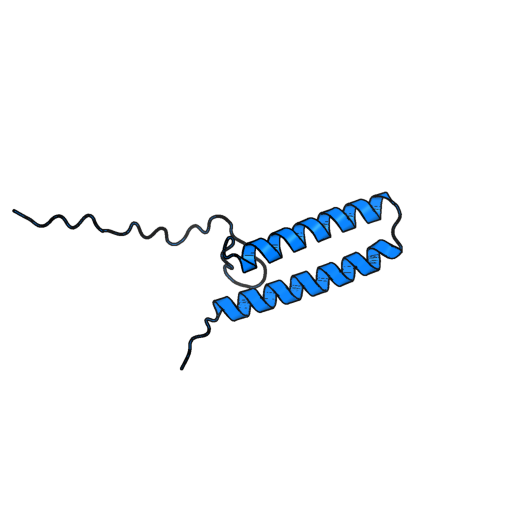S A N 1
ATOM 651 C CA . LYS A 1 83 ? -12.789 7.226 43.954 1.00 45.22 83 LYS A CA 1
ATOM 652 C C . LYS A 1 83 ? -12.428 6.379 45.176 1.00 45.22 83 LYS A C 1
ATOM 654 O O . LYS A 1 83 ? -12.876 5.242 45.294 1.00 45.22 83 LYS A O 1
ATOM 659 N N . ASN A 1 84 ? -11.605 6.918 46.072 1.00 48.06 84 ASN A N 1
ATOM 660 C CA . ASN A 1 84 ? -11.596 6.455 47.451 1.00 48.06 84 ASN A CA 1
ATOM 661 C C . ASN A 1 84 ? -12.578 7.346 48.233 1.00 48.06 84 ASN A C 1
ATOM 663 O O . ASN A 1 84 ? -12.380 8.563 48.261 1.00 48.06 84 ASN A O 1
ATOM 667 N N . PRO A 1 85 ? -13.683 6.786 48.753 1.00 54.25 85 PRO A N 1
ATOM 668 C CA . PRO A 1 85 ? -14.727 7.547 49.422 1.00 54.25 85 PRO A CA 1
ATOM 669 C C . PRO A 1 85 ? -14.219 8.163 50.726 1.00 54.25 85 PRO A C 1
ATOM 671 O O . PRO A 1 85 ? -13.370 7.592 51.407 1.00 54.25 85 PRO A O 1
ATOM 674 N N . GLU A 1 86 ? -14.786 9.320 51.060 1.00 49.62 86 GLU A N 1
ATOM 675 C CA . GLU A 1 86 ? -14.761 9.910 52.396 1.00 49.62 86 GLU A CA 1
ATOM 676 C C . GLU A 1 86 ? -15.063 8.846 53.460 1.00 49.62 86 GLU A C 1
ATOM 678 O O . GLU A 1 86 ? -16.189 8.348 53.464 1.00 49.62 86 GLU A O 1
ATOM 683 N N . ILE A 1 87 ? -14.089 8.533 54.330 1.00 50.19 87 ILE A N 1
ATOM 684 C CA . ILE A 1 87 ? -14.240 8.337 55.790 1.00 50.19 87 ILE A CA 1
ATOM 685 C C . ILE A 1 87 ? -12.906 8.676 56.467 1.00 50.19 87 ILE A C 1
ATOM 687 O O . ILE A 1 87 ? -11.882 8.069 56.080 1.00 50.19 87 ILE A O 1
#

Radius of gyration: 19.53 Å; Cα contacts (8 Å, |Δi|>4): 47; chains: 1; bounding box: 47×20×72 Å

Mean predicted aligned error: 11.99 Å

Organism: NCBI:txid2358

pLDDT: mean 75.24, std 19.55, range [39.19, 96.69]

Nearest PDB structures (foldseek):
  4afl-assembly1_C  TM=8.771E-01  e=1.340E+00  Homo sapiens
  4afl-assembly3_D  TM=9.082E-01  e=3.451E+00  Homo sapiens

Secondary structure (DSSP, 8-state):
-----HHHHHHHHHHHHHHHHHHHHHHHHTTS-HHHHHHHHHHHHHHHHHHHHHHTT-SEEETTTTEEESS-SS-------------

Sequence (87 aa):
MKIISDYESKVDGLIKKWNARIEELTRESRHANQEGKKKYAEEIGLLIGNREATRRGLFRVVGSDEDLCLVCPGEIEPNDSGKNPEI

Solvent-accessible surface area (backbone atoms only — not comparable to full-atom values): 5378 Å² total; per-residue (Å²): 133,84,79,77,40,75,62,59,57,49,52,53,51,47,45,50,53,44,51,54,50,41,56,49,44,59,56,56,34,73,78,42,56,74,70,50,34,50,54,39,50,53,53,41,50,51,45,50,50,50,44,53,36,44,76,70,62,63,33,50,84,49,85,86,87,76,47,74,33,84,74,66,95,73,78,82,68,76,78,79,81,73,82,72,76,95,128